Protein AF-A0A1M3IN00-F1 (afdb_monomer_lite)

pLDDT: mean 83.92, std 18.15, range [29.69, 96.69]

Foldseek 3Di:
DDDDDDPPPPPPDDDPDDPDQDAFQDPVNVVVLVVLLVVLVVLLVVLVVLLCLLVVLDDDDPPDDPLSNVLVVCSQLLSLLLVVLSVVLVVLSVLSVQLVPDTGPVSNVVSSVVSNVSSCVSSVLSNVSSCCSRVVDDDDPVSVVVSVVSSVVRD

Sequence (155 aa):
MKKRLMLVCSTFALCYSSYGDATDISPAMRKNAEDVIASCEKTYQNVKAQGQRIDNIKKPTLLSSKKTKENYKNKEVYKRAFNLRFAEFTKFTGDKIKIRTAKEPSKFRDEVNAYSSNCTRFAGGLVQFVDWAVAGKPIDKISETIFKDWMIEAK

Secondary structure (DSSP, 8-state):
----------TTS---------SS--HHHHHHHHHHHHHHHHHHHHHHHHHHHHHT-PPPPTT--HHHHHHHHTHHHHHHHHHHHHHHHHHHHTTHHHHHH--SHHHHHHHHHHHHHHHHHHHHHHHHHHIIIII-----HHHHHHHHHHHHHT-

Structure (mmCIF, N/CA/C/O backbone):
data_AF-A0A1M3IN00-F1
#
_entry.id   AF-A0A1M3IN00-F1
#
loop_
_atom_site.group_PDB
_atom_site.id
_atom_site.type_symbol
_atom_site.label_atom_id
_atom_site.label_alt_id
_atom_site.label_comp_id
_atom_site.label_asym_id
_atom_site.label_entity_id
_atom_site.label_seq_id
_atom_site.pdbx_PDB_ins_code
_atom_site.Cartn_x
_atom_site.Cartn_y
_atom_site.Cartn_z
_atom_site.occupancy
_atom_site.B_iso_or_equiv
_atom_site.auth_seq_id
_atom_site.auth_comp_id
_atom_site.auth_asym_id
_atom_site.auth_atom_id
_atom_site.pdbx_PDB_model_num
ATOM 1 N N . MET A 1 1 ? 15.687 -38.991 18.222 1.00 40.38 1 MET A N 1
ATOM 2 C CA . MET A 1 1 ? 14.789 -38.956 17.044 1.00 40.38 1 MET A CA 1
ATOM 3 C C . MET A 1 1 ? 14.945 -37.609 16.343 1.00 40.38 1 MET A C 1
ATOM 5 O O . MET A 1 1 ? 14.557 -36.597 16.906 1.00 40.38 1 MET A O 1
ATOM 9 N N . LYS A 1 2 ? 15.589 -37.578 15.169 1.00 38.78 2 LYS A N 1
ATOM 10 C CA . LYS A 1 2 ? 15.806 -36.363 14.362 1.00 38.78 2 LYS A CA 1
ATOM 11 C C . LYS A 1 2 ? 14.570 -36.123 13.483 1.00 38.78 2 LYS A C 1
ATOM 13 O O . LYS A 1 2 ? 14.253 -36.987 12.669 1.00 38.78 2 LYS A O 1
ATOM 18 N N . LYS A 1 3 ? 13.883 -34.983 13.620 1.00 39.66 3 LYS A N 1
ATOM 19 C CA . LYS A 1 3 ? 12.857 -34.538 12.659 1.00 39.66 3 LYS A CA 1
ATOM 20 C C . LYS A 1 3 ? 13.279 -33.222 12.009 1.00 39.66 3 LYS A C 1
ATOM 22 O O . LYS A 1 3 ? 13.835 -32.340 12.650 1.00 39.66 3 LYS A O 1
ATOM 27 N N . ARG A 1 4 ? 13.106 -33.228 10.691 1.00 39.38 4 ARG A N 1
ATOM 28 C CA . ARG A 1 4 ? 13.783 -32.443 9.661 1.00 39.38 4 ARG A CA 1
ATOM 29 C C . ARG A 1 4 ? 13.412 -30.960 9.693 1.00 39.38 4 ARG A C 1
ATOM 31 O O . ARG A 1 4 ? 12.241 -30.606 9.761 1.00 39.38 4 ARG A O 1
ATOM 38 N N . LEU A 1 5 ? 14.452 -30.144 9.555 1.00 33.25 5 LEU A N 1
ATOM 39 C CA . LEU A 1 5 ? 14.443 -28.749 9.134 1.00 33.25 5 LEU A CA 1
ATOM 40 C C . LEU A 1 5 ? 13.754 -28.658 7.756 1.00 33.25 5 LEU A C 1
ATOM 42 O O . LEU A 1 5 ? 14.283 -29.183 6.776 1.00 33.25 5 LEU A O 1
ATOM 46 N N . MET A 1 6 ? 12.563 -28.057 7.671 1.00 37.75 6 MET A N 1
ATOM 47 C CA . MET A 1 6 ? 11.981 -27.690 6.377 1.00 37.75 6 MET A CA 1
ATOM 48 C C . MET A 1 6 ? 12.630 -26.391 5.912 1.00 37.75 6 MET A C 1
ATOM 50 O O . MET A 1 6 ? 12.300 -25.304 6.380 1.00 37.75 6 MET A O 1
ATOM 54 N N . LEU A 1 7 ? 13.574 -26.543 4.990 1.00 31.72 7 LEU A N 1
ATOM 55 C CA . LEU A 1 7 ? 14.067 -25.484 4.127 1.00 31.72 7 LEU A CA 1
ATOM 56 C C . LEU A 1 7 ? 12.911 -25.103 3.186 1.00 31.72 7 LEU A C 1
ATOM 58 O O . LEU A 1 7 ? 12.577 -25.854 2.269 1.00 31.72 7 LEU A O 1
ATOM 62 N N . VAL A 1 8 ? 12.245 -23.978 3.443 1.00 36.00 8 VAL A N 1
ATOM 63 C CA . VAL A 1 8 ? 11.293 -23.408 2.485 1.00 36.00 8 VAL A CA 1
ATOM 64 C C . VAL A 1 8 ? 12.130 -22.742 1.400 1.00 36.00 8 VAL A C 1
ATOM 66 O O . VAL A 1 8 ? 12.714 -21.684 1.618 1.00 36.00 8 VAL A O 1
ATOM 69 N N . CYS A 1 9 ? 12.250 -23.411 0.254 1.00 29.69 9 CYS A N 1
ATOM 70 C CA . CYS A 1 9 ? 12.852 -22.848 -0.947 1.00 29.69 9 CYS A CA 1
ATOM 71 C C . CYS A 1 9 ? 12.114 -21.562 -1.338 1.00 29.69 9 CYS A C 1
ATOM 73 O O . CYS A 1 9 ? 10.979 -21.601 -1.808 1.00 29.69 9 CYS A O 1
ATOM 75 N N . SER A 1 10 ? 12.788 -20.429 -1.167 1.00 35.47 10 SER A N 1
ATOM 76 C CA . SER A 1 10 ? 12.453 -19.143 -1.769 1.00 35.47 10 SER A CA 1
ATOM 77 C C . SER A 1 10 ? 12.544 -19.250 -3.296 1.00 35.47 10 SER A C 1
ATOM 79 O O . SER A 1 10 ? 13.600 -19.027 -3.883 1.00 35.47 10 SER A O 1
ATOM 81 N N . THR A 1 11 ? 11.445 -19.597 -3.966 1.00 47.41 11 THR A N 1
ATOM 82 C CA . THR A 1 11 ? 11.357 -19.724 -5.435 1.00 47.41 11 THR A CA 1
ATOM 83 C C . THR A 1 11 ? 11.263 -18.372 -6.161 1.00 47.41 11 THR A C 1
ATOM 85 O O . THR A 1 11 ? 10.438 -18.199 -7.051 1.00 47.41 11 THR A O 1
ATOM 88 N N . PHE A 1 12 ? 12.108 -17.404 -5.795 1.00 44.94 12 PHE A N 1
ATOM 89 C CA . PHE A 1 12 ? 12.293 -16.146 -6.542 1.00 44.94 12 PHE A CA 1
ATOM 90 C C . PHE A 1 12 ? 13.763 -15.819 -6.838 1.00 44.94 12 PHE A C 1
ATOM 92 O O . PHE A 1 12 ? 14.078 -14.738 -7.328 1.00 44.94 12 PHE A O 1
ATOM 99 N N . ALA A 1 13 ? 14.672 -16.757 -6.582 1.00 44.84 13 ALA A N 1
ATOM 100 C CA . ALA A 1 13 ? 16.053 -16.678 -7.027 1.00 44.84 13 ALA A CA 1
ATOM 101 C C . ALA A 1 13 ? 16.289 -17.791 -8.051 1.00 44.84 13 ALA A C 1
ATOM 103 O O . ALA A 1 13 ? 15.890 -18.923 -7.801 1.00 44.84 13 ALA A O 1
ATOM 104 N N . LEU A 1 14 ? 16.977 -17.463 -9.149 1.00 41.06 14 LEU A N 1
ATOM 105 C CA . LEU A 1 14 ? 17.385 -18.330 -10.272 1.00 41.06 14 LEU A CA 1
ATOM 106 C C . LEU A 1 14 ? 16.500 -18.266 -11.527 1.00 41.06 14 LEU A C 1
ATOM 108 O O . LEU A 1 14 ? 15.920 -19.254 -11.960 1.00 41.06 14 LEU A O 1
ATOM 112 N N . CYS A 1 15 ? 16.513 -17.096 -12.166 1.00 36.59 15 CYS A N 1
ATOM 113 C CA . CYS A 1 15 ? 16.626 -16.958 -13.625 1.00 36.59 15 CYS A CA 1
ATOM 114 C C . CYS A 1 15 ? 17.434 -15.681 -13.947 1.00 36.59 15 CYS A C 1
ATOM 116 O O . CYS A 1 15 ? 16.972 -14.807 -14.668 1.00 36.59 15 CYS A O 1
ATOM 118 N N . TYR A 1 16 ? 18.634 -15.533 -13.373 1.00 42.75 16 TYR A N 1
ATOM 119 C CA . TYR A 1 16 ? 19.618 -14.550 -13.852 1.00 42.75 16 TYR A CA 1
ATOM 120 C C . TYR A 1 16 ? 20.651 -15.281 -14.707 1.00 42.75 16 TYR A C 1
ATOM 122 O O . TYR A 1 16 ? 21.801 -15.484 -14.328 1.00 42.75 16 TYR A O 1
ATOM 130 N N . SER A 1 17 ? 20.202 -15.726 -15.877 1.00 36.25 17 SER A N 1
ATOM 131 C CA . SER A 1 17 ? 21.107 -15.961 -16.991 1.00 36.25 17 SER A CA 1
ATOM 132 C C . SER A 1 17 ? 21.620 -14.593 -17.431 1.00 36.25 17 SER A C 1
ATOM 134 O O . SER A 1 17 ? 20.820 -13.725 -17.769 1.00 36.25 17 SER A O 1
ATOM 136 N N . SER A 1 18 ? 22.936 -14.405 -17.341 1.00 40.19 18 SER A N 1
ATOM 137 C CA . SER A 1 18 ? 23.761 -13.486 -18.132 1.00 40.19 18 SER A CA 1
ATOM 138 C C . SER A 1 18 ? 22.983 -12.660 -19.174 1.00 40.19 18 SER A C 1
ATOM 140 O O . SER A 1 18 ? 22.867 -13.051 -20.334 1.00 40.19 18 SER A O 1
ATOM 142 N N . TYR A 1 19 ? 22.451 -11.505 -18.769 1.00 46.03 19 TYR A N 1
ATOM 143 C CA . TYR A 1 19 ? 22.180 -10.429 -19.715 1.00 46.03 19 TYR A CA 1
ATOM 144 C C . TYR A 1 19 ? 23.465 -9.617 -19.782 1.00 46.03 19 TYR A C 1
ATOM 146 O O . TYR A 1 19 ? 23.610 -8.628 -19.062 1.00 46.03 19 TYR A O 1
ATOM 154 N N . GLY A 1 20 ? 24.404 -10.086 -20.612 1.00 46.94 20 GLY A N 1
ATOM 155 C CA . GLY A 1 20 ? 25.510 -9.256 -21.085 1.00 46.94 20 GLY A CA 1
ATOM 156 C C . GLY A 1 20 ? 24.974 -7.911 -21.572 1.00 46.94 20 GLY A C 1
ATOM 157 O O . GLY A 1 20 ? 23.801 -7.8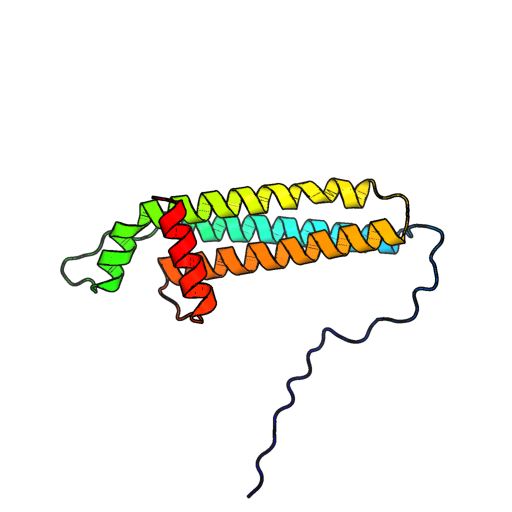25 -21.944 1.00 46.94 20 GLY A O 1
ATOM 158 N N . ASP A 1 21 ? 25.807 -6.875 -21.484 1.00 49.66 21 ASP A N 1
ATOM 159 C CA . ASP A 1 21 ? 25.472 -5.479 -21.773 1.00 49.66 21 ASP A CA 1
ATOM 160 C C . ASP A 1 21 ? 24.611 -5.338 -23.033 1.00 49.66 21 ASP A C 1
ATOM 162 O O . ASP A 1 21 ? 25.101 -5.285 -24.160 1.00 49.66 21 ASP A O 1
ATOM 166 N N . ALA A 1 22 ? 23.290 -5.321 -22.841 1.00 60.41 22 ALA A N 1
ATOM 167 C CA . ALA A 1 22 ? 22.356 -5.067 -23.916 1.00 60.41 22 ALA A CA 1
ATOM 168 C C . ALA A 1 22 ? 22.590 -3.622 -24.347 1.00 60.41 22 ALA A C 1
ATOM 170 O O . ALA A 1 22 ? 22.490 -2.712 -23.523 1.00 60.41 22 ALA A O 1
ATOM 171 N N . THR A 1 23 ? 22.920 -3.423 -25.618 1.00 71.75 23 THR A N 1
ATOM 172 C CA . THR A 1 23 ? 23.109 -2.092 -26.205 1.00 71.75 23 THR A CA 1
ATOM 173 C C . THR A 1 23 ? 21.774 -1.383 -26.416 1.00 71.75 23 THR A C 1
ATOM 175 O O . THR A 1 23 ? 21.722 -0.159 -26.359 1.00 71.75 23 THR A O 1
ATOM 178 N N . ASP A 1 24 ? 20.686 -2.150 -26.565 1.00 84.94 24 ASP A N 1
ATOM 179 C CA . ASP A 1 24 ? 19.342 -1.653 -26.856 1.00 84.94 24 ASP A CA 1
ATOM 180 C C . ASP A 1 24 ? 18.253 -2.293 -25.980 1.00 84.94 24 ASP A C 1
ATOM 182 O O . ASP A 1 24 ? 18.372 -3.415 -25.482 1.00 84.94 24 ASP A O 1
ATOM 186 N N . ILE A 1 25 ? 17.140 -1.572 -25.816 1.00 90.00 25 ILE A N 1
ATOM 187 C CA . ILE A 1 25 ? 15.954 -2.052 -25.094 1.00 90.00 25 ILE A CA 1
ATOM 188 C C . ILE A 1 25 ? 15.115 -2.921 -26.035 1.00 90.00 25 ILE A C 1
ATOM 190 O O . ILE A 1 25 ? 14.441 -2.411 -26.935 1.00 90.00 25 ILE A O 1
ATOM 194 N N . SER A 1 26 ? 15.103 -4.232 -25.794 1.00 92.69 26 SER A N 1
ATOM 195 C CA . SER A 1 26 ? 14.367 -5.178 -26.638 1.00 92.69 26 SER A CA 1
ATOM 196 C C . SER A 1 26 ? 12.837 -5.065 -26.484 1.00 92.69 26 SER A C 1
ATOM 198 O O . SER A 1 26 ? 12.335 -4.653 -25.430 1.00 92.69 26 SER A O 1
ATOM 200 N N . PRO A 1 27 ? 12.050 -5.505 -27.488 1.00 92.94 27 PRO A N 1
ATOM 201 C CA . PRO A 1 27 ? 10.593 -5.598 -27.364 1.00 92.94 27 PRO A CA 1
ATOM 202 C C . PRO A 1 27 ? 10.132 -6.459 -26.177 1.00 92.94 27 PRO A C 1
ATOM 204 O O . PRO A 1 27 ? 9.137 -6.136 -25.530 1.00 92.94 27 PRO A O 1
ATOM 207 N N . ALA A 1 28 ? 10.874 -7.522 -25.845 1.00 93.25 28 ALA A N 1
ATOM 208 C CA . ALA A 1 28 ? 10.577 -8.381 -24.700 1.00 93.25 28 ALA A CA 1
ATOM 209 C C . ALA A 1 28 ? 10.752 -7.641 -23.363 1.00 93.25 28 ALA A C 1
ATOM 211 O O . ALA A 1 28 ? 9.896 -7.752 -22.486 1.00 93.25 28 ALA A O 1
ATOM 212 N N . MET A 1 29 ? 11.810 -6.829 -23.227 1.00 91.88 29 MET A N 1
ATOM 213 C CA . MET A 1 29 ? 12.013 -5.973 -22.051 1.00 91.88 29 MET A CA 1
ATOM 214 C C . MET A 1 29 ? 10.874 -4.964 -21.892 1.00 91.88 29 MET A C 1
ATOM 216 O O . MET A 1 29 ? 10.371 -4.780 -20.784 1.00 91.88 29 MET A O 1
ATOM 220 N N . ARG A 1 30 ? 10.424 -4.353 -22.999 1.00 92.88 30 ARG A N 1
ATOM 221 C CA . ARG A 1 30 ? 9.274 -3.433 -22.990 1.00 92.88 30 ARG A CA 1
ATOM 222 C C . ARG A 1 30 ? 7.989 -4.128 -22.564 1.00 92.88 30 ARG A C 1
ATOM 224 O O . ARG A 1 30 ? 7.287 -3.604 -21.709 1.00 92.88 30 ARG A O 1
ATOM 231 N N . LYS A 1 31 ? 7.709 -5.313 -23.110 1.00 95.31 31 LYS A N 1
ATOM 232 C CA . LYS A 1 31 ? 6.528 -6.094 -22.732 1.00 95.31 31 LYS A CA 1
ATOM 233 C C . LYS A 1 31 ? 6.529 -6.425 -21.238 1.00 95.31 31 LYS A C 1
ATOM 235 O O . LYS A 1 31 ? 5.554 -6.129 -20.561 1.00 95.31 31 LYS A O 1
ATOM 240 N N . ASN A 1 32 ? 7.643 -6.942 -20.717 1.00 94.44 32 ASN A N 1
ATOM 241 C CA . ASN A 1 32 ? 7.775 -7.244 -19.291 1.00 94.44 32 ASN A CA 1
ATOM 242 C C . ASN A 1 32 ? 7.545 -6.002 -18.411 1.00 94.44 32 ASN A C 1
ATOM 244 O O . ASN A 1 32 ? 6.888 -6.080 -17.379 1.00 94.44 32 ASN A O 1
ATOM 248 N N . ALA A 1 33 ? 8.061 -4.843 -18.820 1.00 95.12 33 ALA A N 1
ATOM 249 C CA . ALA A 1 33 ? 7.844 -3.604 -18.085 1.00 95.12 33 ALA A CA 1
ATOM 250 C C . ALA A 1 33 ? 6.374 -3.151 -18.091 1.00 95.12 33 ALA A C 1
ATOM 252 O O . ALA A 1 33 ? 5.872 -2.717 -17.056 1.00 95.12 33 ALA A O 1
ATOM 253 N N . GLU A 1 34 ? 5.667 -3.278 -19.215 1.00 95.81 34 GLU A N 1
ATOM 254 C CA . GLU A 1 34 ? 4.230 -2.981 -19.276 1.00 95.81 34 GLU A CA 1
ATOM 255 C C . GLU A 1 34 ? 3.401 -3.976 -18.446 1.00 95.81 34 GLU A C 1
ATOM 257 O O . GLU A 1 34 ? 2.461 -3.557 -17.770 1.00 95.81 34 GLU A O 1
ATOM 262 N N . ASP A 1 35 ? 3.789 -5.254 -18.390 1.00 96.12 35 ASP A N 1
ATOM 263 C CA . ASP A 1 35 ? 3.161 -6.245 -17.502 1.00 96.12 35 ASP A CA 1
ATOM 264 C C . ASP A 1 35 ? 3.349 -5.866 -16.016 1.00 96.12 35 ASP A C 1
ATOM 266 O O . ASP A 1 35 ? 2.410 -5.946 -15.216 1.00 96.12 35 ASP A O 1
ATOM 270 N N . VAL A 1 36 ? 4.540 -5.380 -15.642 1.00 94.25 36 VAL A N 1
ATOM 271 C CA . VAL A 1 36 ? 4.823 -4.847 -14.295 1.00 94.25 36 VAL A CA 1
ATOM 272 C C . VAL A 1 36 ? 3.973 -3.607 -13.996 1.00 94.25 36 VAL A C 1
ATOM 274 O O . VAL A 1 36 ? 3.394 -3.512 -12.910 1.00 94.25 36 VAL A O 1
ATOM 277 N N . ILE A 1 37 ? 3.850 -2.678 -14.951 1.00 94.56 37 ILE A N 1
ATOM 278 C CA . ILE A 1 37 ? 3.004 -1.482 -14.815 1.00 94.56 37 ILE A CA 1
ATOM 279 C C . ILE A 1 37 ? 1.543 -1.885 -14.592 1.00 94.56 37 ILE A C 1
ATOM 281 O O . ILE A 1 37 ? 0.934 -1.460 -13.609 1.00 94.56 37 ILE A O 1
ATOM 285 N N . ALA A 1 38 ? 0.996 -2.758 -15.439 1.00 94.38 38 ALA A N 1
ATOM 286 C CA . ALA A 1 38 ? -0.385 -3.223 -15.334 1.00 94.38 38 ALA A CA 1
ATOM 287 C C . ALA A 1 38 ? -0.657 -3.952 -14.005 1.00 94.38 38 ALA A C 1
ATOM 289 O O . ALA A 1 38 ? -1.691 -3.741 -13.363 1.00 94.38 38 ALA A O 1
ATOM 290 N N . SER A 1 39 ? 0.288 -4.780 -13.549 1.00 93.44 39 SER A N 1
ATOM 291 C CA . SER A 1 39 ? 0.204 -5.459 -12.251 1.00 93.44 39 SER A CA 1
ATOM 292 C C . SER A 1 39 ? 0.161 -4.466 -11.083 1.00 93.44 39 SER A C 1
ATOM 294 O O . SER A 1 39 ? -0.652 -4.609 -10.158 1.00 93.44 39 SER A O 1
ATOM 296 N N . CYS A 1 40 ? 0.975 -3.408 -11.138 1.00 92.44 40 CYS A N 1
ATOM 297 C CA . CYS A 1 40 ? 0.952 -2.368 -10.118 1.00 92.44 40 CYS A CA 1
ATOM 298 C C . CYS A 1 40 ? -0.352 -1.560 -10.134 1.00 92.44 40 CYS A C 1
ATOM 300 O O . CYS A 1 40 ? -0.921 -1.293 -9.077 1.00 92.44 40 CYS A O 1
ATOM 302 N N . GLU A 1 41 ? -0.885 -1.226 -11.311 1.00 92.06 41 GLU A N 1
ATOM 303 C CA . GLU A 1 41 ? -2.173 -0.532 -11.431 1.00 92.06 41 GLU A CA 1
ATOM 304 C C . GLU A 1 41 ? -3.325 -1.366 -10.858 1.00 92.06 41 GLU A C 1
ATOM 306 O O . GLU A 1 41 ? -4.163 -0.852 -10.111 1.00 92.06 41 GLU A O 1
ATOM 311 N N . LYS A 1 42 ? -3.336 -2.678 -11.117 1.00 93.88 42 LYS A N 1
ATOM 312 C CA . LYS A 1 42 ? -4.294 -3.600 -10.492 1.00 93.88 42 LYS A CA 1
ATOM 313 C C . LYS A 1 42 ? -4.144 -3.619 -8.970 1.00 93.88 42 LYS A C 1
ATOM 315 O O . LYS A 1 42 ? -5.141 -3.573 -8.246 1.00 93.88 42 LYS A O 1
ATOM 320 N N . THR A 1 43 ? -2.907 -3.656 -8.481 1.00 93.00 43 THR A N 1
ATOM 321 C CA . THR A 1 43 ? -2.602 -3.609 -7.046 1.00 93.00 43 THR A CA 1
ATOM 322 C C . THR A 1 43 ? -3.097 -2.308 -6.419 1.00 93.00 43 THR A C 1
ATOM 324 O O . THR A 1 43 ? -3.746 -2.341 -5.376 1.00 93.00 43 THR A O 1
ATOM 327 N N . TYR A 1 44 ? -2.885 -1.174 -7.084 1.00 92.56 44 TYR A N 1
ATOM 328 C CA . TYR A 1 44 ? -3.391 0.127 -6.663 1.00 92.56 44 TYR A CA 1
ATOM 329 C C . TYR A 1 44 ? -4.915 0.135 -6.498 1.00 92.56 44 TYR A C 1
ATOM 331 O O . TYR A 1 44 ? -5.416 0.544 -5.447 1.00 92.56 44 TYR A O 1
ATOM 339 N N . GLN A 1 45 ? -5.662 -0.373 -7.487 1.00 92.81 45 GLN A N 1
ATOM 340 C CA . GLN A 1 45 ? -7.125 -0.448 -7.391 1.00 92.81 45 GLN A CA 1
ATOM 341 C C . GLN A 1 45 ? -7.579 -1.360 -6.244 1.00 92.81 45 GLN A C 1
ATOM 343 O O . GLN A 1 45 ? -8.517 -1.021 -5.522 1.00 92.81 45 GLN A O 1
ATOM 348 N N . ASN A 1 46 ? -6.886 -2.480 -6.019 1.00 94.38 46 ASN A N 1
ATOM 349 C CA . ASN A 1 46 ? -7.168 -3.347 -4.878 1.00 94.38 46 ASN A CA 1
ATOM 350 C C . ASN A 1 46 ? -6.921 -2.627 -3.542 1.00 94.38 46 ASN A C 1
ATOM 352 O O . ASN A 1 46 ? -7.788 -2.643 -2.675 1.00 94.38 46 ASN A O 1
ATOM 356 N N . VAL A 1 47 ? -5.782 -1.947 -3.375 1.00 94.38 47 VAL A N 1
ATOM 357 C CA . VAL A 1 47 ? -5.472 -1.187 -2.151 1.00 94.38 47 VAL A CA 1
ATOM 358 C C . VAL A 1 47 ? -6.523 -0.102 -1.905 1.00 94.38 47 VAL A C 1
ATOM 360 O O . VAL A 1 47 ? -7.009 0.034 -0.783 1.00 94.38 47 VAL A O 1
ATOM 363 N N . LYS A 1 48 ? -6.944 0.615 -2.953 1.00 93.88 48 LYS A N 1
ATOM 364 C CA . LYS A 1 48 ? -8.032 1.600 -2.876 1.00 93.88 48 LYS A CA 1
ATOM 365 C C . LYS A 1 48 ? -9.326 0.980 -2.339 1.00 93.88 48 LYS A C 1
ATOM 367 O O . LYS A 1 48 ? -9.948 1.545 -1.441 1.00 93.88 48 LYS A O 1
ATOM 372 N N . ALA A 1 49 ? -9.708 -0.191 -2.850 1.00 94.00 49 ALA A N 1
ATOM 373 C CA . ALA A 1 49 ? -10.881 -0.928 -2.383 1.00 94.00 49 ALA A CA 1
ATOM 374 C C . ALA A 1 49 ? -10.723 -1.426 -0.934 1.00 94.00 49 ALA A C 1
ATOM 376 O O . ALA A 1 49 ? -11.675 -1.378 -0.157 1.00 94.00 49 ALA A O 1
ATOM 377 N N . GLN A 1 50 ? -9.518 -1.843 -0.524 1.00 92.75 50 GLN A N 1
ATOM 378 C CA . GLN A 1 50 ? -9.240 -2.183 0.876 1.00 92.75 50 GLN A CA 1
ATOM 379 C C . GLN A 1 50 ? -9.458 -0.976 1.796 1.00 92.75 50 GLN A C 1
ATOM 381 O O . GLN A 1 50 ? -10.103 -1.119 2.832 1.00 92.75 50 GLN A O 1
ATOM 386 N N . GLY A 1 51 ? -9.012 0.218 1.398 1.00 93.75 51 GLY A N 1
ATOM 387 C CA . GLY A 1 51 ? -9.232 1.459 2.150 1.00 93.75 51 GLY A CA 1
ATOM 388 C C . GLY A 1 51 ? -10.706 1.740 2.460 1.00 93.75 51 GLY A C 1
ATOM 389 O O . GLY A 1 51 ? -11.040 2.131 3.578 1.00 93.75 51 GLY A O 1
ATOM 390 N N . GLN A 1 52 ? -11.615 1.427 1.528 1.00 94.06 52 GLN A N 1
ATOM 391 C CA . GLN A 1 52 ? -13.067 1.578 1.721 1.00 94.06 52 GLN A CA 1
ATOM 392 C C . GLN A 1 52 ? -13.623 0.694 2.851 1.00 94.06 52 GLN A C 1
ATOM 394 O O . GLN A 1 52 ? -14.712 0.940 3.370 1.00 94.06 52 GLN A O 1
ATOM 399 N N . ARG A 1 53 ? -12.893 -0.336 3.298 1.00 93.12 53 ARG A N 1
ATOM 400 C CA . ARG A 1 53 ? -13.293 -1.138 4.468 1.00 93.12 53 ARG A CA 1
ATOM 401 C C . ARG A 1 53 ? -13.271 -0.319 5.760 1.00 93.12 53 ARG A C 1
ATOM 403 O O . ARG A 1 53 ? -14.041 -0.632 6.666 1.00 93.12 53 ARG A O 1
ATOM 410 N N . ILE A 1 54 ? -12.452 0.733 5.839 1.00 94.00 54 ILE A N 1
ATOM 411 C CA . ILE A 1 54 ? -12.412 1.646 6.992 1.00 94.00 54 ILE A CA 1
ATOM 412 C C . ILE A 1 54 ? -13.732 2.423 7.099 1.00 94.00 54 ILE A C 1
ATOM 414 O O . ILE A 1 54 ? -14.290 2.553 8.190 1.00 94.00 54 ILE A O 1
ATOM 418 N N . ASP A 1 55 ? -14.301 2.855 5.969 1.00 89.44 55 ASP A N 1
ATOM 419 C CA . ASP A 1 55 ? -15.606 3.528 5.934 1.00 89.44 55 ASP A CA 1
ATOM 420 C C . ASP A 1 55 ? -16.739 2.632 6.457 1.00 89.44 55 ASP A C 1
ATOM 422 O O . ASP A 1 55 ? -17.718 3.124 7.022 1.00 89.44 55 ASP A O 1
ATOM 426 N N . ASN A 1 56 ? -16.564 1.315 6.346 1.00 89.69 56 ASN A N 1
ATOM 427 C CA . ASN A 1 56 ? -17.536 0.300 6.738 1.00 89.69 56 ASN A CA 1
ATOM 428 C C . ASN A 1 56 ? -17.383 -0.204 8.187 1.00 89.69 56 ASN A C 1
ATOM 430 O O . ASN A 1 56 ? -18.107 -1.119 8.590 1.00 89.69 56 ASN A O 1
ATOM 434 N N . ILE A 1 57 ? -16.485 0.376 8.998 1.00 88.56 57 ILE A N 1
ATOM 435 C CA . ILE A 1 57 ? -16.422 0.075 10.439 1.00 88.56 57 ILE A CA 1
ATOM 436 C C . ILE A 1 57 ? -17.769 0.449 11.080 1.00 88.56 57 ILE A C 1
ATOM 438 O O . ILE A 1 57 ? -18.158 1.621 11.123 1.00 88.56 57 ILE A O 1
ATOM 442 N N . LYS A 1 58 ? -18.492 -0.568 11.565 1.00 85.75 58 LYS A N 1
ATOM 443 C CA . LYS A 1 58 ? -19.850 -0.432 12.109 1.00 85.75 58 LYS A CA 1
ATOM 444 C C . LYS A 1 58 ? -19.847 0.199 13.500 1.00 85.75 58 LYS A C 1
ATOM 446 O O . LYS A 1 58 ? -18.953 -0.054 14.308 1.00 85.75 58 LYS A O 1
ATOM 451 N N . LYS A 1 59 ? -20.903 0.965 13.794 1.00 88.38 59 LYS A N 1
ATOM 452 C CA . LYS A 1 59 ? -21.164 1.490 15.139 1.00 88.38 59 LYS A CA 1
ATOM 453 C C . LYS A 1 59 ? -21.293 0.324 16.131 1.00 88.38 59 LYS A C 1
ATOM 455 O O . LYS A 1 59 ? -22.057 -0.605 15.862 1.00 88.38 59 LYS A O 1
ATOM 460 N N . PRO A 1 60 ? -20.569 0.351 17.262 1.00 88.25 60 PRO A N 1
ATOM 461 C CA . PRO A 1 60 ? -20.632 -0.710 18.254 1.00 88.25 60 PRO A CA 1
ATOM 462 C C . PRO A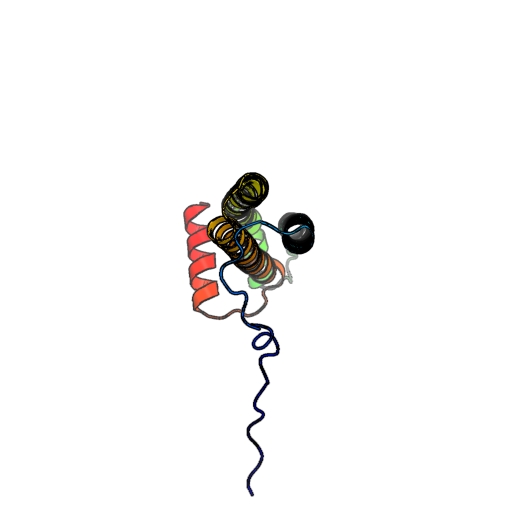 1 60 ? -21.995 -0.726 18.955 1.00 88.25 60 PRO A C 1
ATOM 464 O O . PRO A 1 60 ? -22.589 0.318 19.228 1.00 88.25 60 PRO A O 1
ATOM 467 N N . THR A 1 61 ? -22.458 -1.922 19.297 1.00 92.31 61 THR A N 1
ATOM 468 C CA . THR A 1 61 ? -23.586 -2.154 20.209 1.00 92.31 61 THR A CA 1
ATOM 469 C C . THR A 1 61 ? -23.128 -2.095 21.673 1.00 92.31 61 THR A C 1
ATOM 471 O O . THR A 1 61 ? -21.927 -2.102 21.964 1.00 92.31 61 THR A O 1
ATOM 474 N N . LEU A 1 62 ? -24.071 -2.084 22.625 1.00 86.56 62 LEU A N 1
ATOM 475 C CA . LEU A 1 62 ? -23.762 -2.108 24.066 1.00 86.56 62 LEU A CA 1
ATOM 476 C C . LEU A 1 62 ? -22.856 -3.293 24.448 1.00 86.56 62 LEU A C 1
ATOM 478 O O . LEU A 1 62 ? -21.863 -3.101 25.156 1.00 86.56 62 LEU A O 1
ATOM 482 N N . LEU A 1 63 ? -23.140 -4.472 23.882 1.00 90.75 63 LEU A N 1
ATOM 483 C CA . LEU A 1 63 ? -22.419 -5.733 24.103 1.00 90.75 63 LEU A CA 1
ATOM 484 C C . LEU A 1 63 ? -21.119 -5.864 23.290 1.00 90.75 63 LEU A C 1
ATOM 486 O O . LEU A 1 63 ? -20.425 -6.872 23.387 1.00 90.75 63 LEU A O 1
ATOM 490 N N . SER A 1 64 ? -20.771 -4.869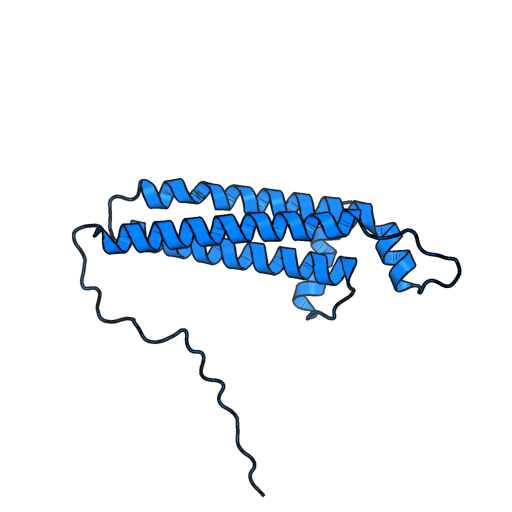 22.470 1.00 88.62 64 SER A N 1
ATOM 491 C CA . SER A 1 64 ? -19.542 -4.924 21.678 1.00 88.62 64 SER A CA 1
ATOM 492 C C . SER A 1 64 ? -18.293 -4.895 22.558 1.00 88.62 64 SER A C 1
ATOM 494 O O . SER A 1 64 ? -18.238 -4.197 23.577 1.00 88.62 64 SER A O 1
ATOM 496 N N . SER A 1 65 ? -17.259 -5.605 22.104 1.00 87.88 65 SER A N 1
ATOM 497 C CA . SER A 1 65 ? -15.956 -5.652 22.768 1.00 87.88 65 SER A CA 1
ATOM 498 C C . SER A 1 65 ? -15.314 -4.262 22.899 1.00 87.88 65 SER A C 1
ATOM 500 O O . SER A 1 65 ? -15.596 -3.349 22.112 1.00 87.88 65 SER A O 1
ATOM 502 N N . LYS A 1 66 ? -14.391 -4.108 23.861 1.00 87.00 66 LYS A N 1
ATOM 503 C CA . LYS A 1 66 ? -13.576 -2.887 24.017 1.00 87.00 66 LYS A CA 1
ATOM 504 C C . LYS A 1 66 ? -12.863 -2.519 22.709 1.00 87.00 66 LYS A C 1
ATOM 506 O O . LYS A 1 66 ? -12.913 -1.363 22.302 1.00 87.00 66 LYS A O 1
ATOM 511 N N . LYS A 1 67 ? -12.301 -3.516 22.018 1.00 83.12 67 LYS A N 1
ATOM 512 C CA . LYS A 1 67 ? -11.594 -3.353 20.739 1.00 83.12 67 LYS A CA 1
ATOM 513 C C . LYS A 1 67 ? -12.506 -2.813 19.637 1.00 83.12 67 LYS A C 1
ATOM 515 O O . LYS A 1 67 ? -12.149 -1.865 18.955 1.00 83.12 67 LYS A O 1
ATOM 520 N N . THR A 1 68 ? -13.722 -3.342 19.499 1.00 83.88 68 THR A N 1
ATOM 521 C CA . THR A 1 68 ? -14.699 -2.840 18.514 1.00 83.88 68 THR A CA 1
ATOM 522 C C . THR A 1 68 ? -15.076 -1.382 18.786 1.00 83.88 68 THR A C 1
ATOM 524 O O . THR A 1 68 ? -15.175 -0.578 17.860 1.00 83.88 68 THR A O 1
ATOM 527 N N . LYS A 1 69 ? -15.267 -1.027 20.064 1.00 88.25 69 LYS A N 1
ATOM 528 C CA . LYS A 1 69 ? -15.571 0.349 20.480 1.00 88.25 69 LYS A CA 1
ATOM 529 C C . LYS A 1 69 ? -14.412 1.300 20.171 1.00 88.25 69 LYS A C 1
ATOM 531 O O . LYS A 1 69 ? -14.650 2.406 19.696 1.00 88.25 69 LYS A O 1
ATOM 536 N N . GLU A 1 70 ? -13.180 0.868 20.418 1.00 88.06 70 GLU A N 1
ATOM 537 C CA . GLU A 1 70 ? -11.965 1.625 20.114 1.00 88.06 70 GLU A CA 1
ATOM 538 C C . GLU A 1 70 ? -11.759 1.812 18.607 1.00 88.06 70 GLU A C 1
ATOM 540 O O . GLU A 1 70 ? -11.581 2.943 18.159 1.00 88.06 70 GLU A O 1
ATOM 545 N N . ASN A 1 71 ? -11.909 0.749 17.813 1.00 86.81 71 ASN A N 1
ATOM 546 C CA . ASN A 1 71 ? -11.783 0.834 16.359 1.00 86.81 71 ASN A CA 1
ATOM 547 C C . ASN A 1 71 ? -12.792 1.822 15.754 1.00 86.81 71 ASN A C 1
ATOM 549 O O . ASN A 1 71 ? -12.445 2.595 14.865 1.00 86.81 71 ASN A O 1
ATOM 553 N N . TYR A 1 72 ? -14.034 1.838 16.252 1.00 88.56 72 TYR A N 1
ATOM 554 C CA . TYR A 1 72 ? -15.036 2.805 15.800 1.00 88.56 72 TYR A CA 1
ATOM 555 C C . TYR A 1 72 ? -14.674 4.246 16.181 1.00 88.56 72 TYR A C 1
ATOM 557 O O . TYR A 1 72 ? -14.808 5.142 15.353 1.00 88.56 72 TYR A O 1
ATOM 565 N N . LYS A 1 73 ? -14.179 4.481 17.406 1.00 90.31 73 LYS A N 1
ATOM 566 C CA . LYS A 1 73 ? -13.714 5.815 17.831 1.00 90.31 73 LYS A CA 1
ATOM 567 C C . LYS A 1 73 ? -12.554 6.318 16.970 1.00 90.31 73 LYS A C 1
ATOM 569 O O . LYS A 1 73 ? -12.515 7.495 16.632 1.00 90.31 73 LYS A O 1
ATOM 574 N N . ASN A 1 74 ? -11.643 5.424 16.596 1.00 92.00 74 ASN A N 1
ATOM 575 C CA . ASN A 1 74 ? -10.469 5.746 15.791 1.00 92.00 74 ASN A CA 1
ATOM 576 C C . ASN A 1 74 ? -10.740 5.745 14.278 1.00 92.00 74 ASN A C 1
ATOM 578 O O . ASN A 1 74 ? -9.823 6.032 13.514 1.00 92.00 74 ASN A O 1
ATOM 582 N N . LYS A 1 75 ? -11.972 5.465 13.825 1.00 93.50 75 LYS A N 1
ATOM 583 C CA . LYS A 1 75 ? -12.332 5.340 12.401 1.00 93.50 75 LYS A CA 1
ATOM 584 C C . LYS A 1 75 ? -11.828 6.505 11.546 1.00 93.50 75 LYS A C 1
ATOM 586 O O . LYS A 1 75 ? -11.189 6.278 10.523 1.00 93.50 75 LYS A O 1
ATOM 591 N N . GLU A 1 76 ? -12.090 7.740 11.971 1.00 94.00 76 GLU A N 1
ATOM 592 C CA . GLU A 1 76 ? -11.681 8.931 11.216 1.00 94.00 76 GLU A CA 1
ATOM 593 C C . GLU A 1 76 ? -10.157 9.097 11.179 1.00 94.00 76 GLU A C 1
ATOM 595 O O . GLU A 1 76 ? -9.601 9.468 10.148 1.00 94.00 76 GLU A O 1
ATOM 600 N N . VAL A 1 77 ? -9.465 8.749 12.268 1.00 95.38 77 VAL A N 1
ATOM 601 C CA . VAL A 1 77 ? -7.996 8.771 12.327 1.00 95.38 77 VAL A CA 1
ATOM 602 C C . VAL A 1 77 ? -7.410 7.699 11.408 1.00 95.38 77 VAL A C 1
ATOM 604 O O . VAL A 1 77 ? -6.509 7.999 10.630 1.00 95.38 77 VAL A O 1
ATOM 607 N N . TYR A 1 78 ? -7.959 6.478 11.411 1.00 95.06 78 TYR A N 1
ATOM 608 C CA . TYR A 1 78 ? -7.549 5.426 10.476 1.00 95.06 78 TYR A CA 1
ATOM 609 C C . TYR A 1 78 ? -7.741 5.855 9.025 1.00 95.06 78 TYR A C 1
ATOM 611 O O . TYR A 1 78 ? -6.861 5.636 8.197 1.00 95.06 78 TYR A O 1
ATOM 619 N N . LYS A 1 79 ? -8.876 6.489 8.718 1.00 95.75 79 LYS A N 1
ATOM 620 C CA . LYS A 1 79 ? -9.178 6.978 7.373 1.00 95.75 79 LYS A CA 1
ATOM 621 C C . LYS A 1 79 ? -8.182 8.047 6.931 1.00 95.75 79 LYS A C 1
ATOM 623 O O . LYS A 1 79 ? -7.662 7.965 5.821 1.00 95.75 79 LYS A O 1
ATOM 628 N N . ARG A 1 80 ? -7.881 9.025 7.790 1.00 96.19 80 ARG A N 1
ATOM 629 C CA . ARG A 1 80 ? -6.875 10.061 7.505 1.00 96.19 80 ARG A CA 1
ATOM 630 C C . ARG A 1 80 ? -5.483 9.461 7.310 1.00 96.19 80 ARG A C 1
ATOM 632 O O . ARG A 1 80 ? -4.855 9.751 6.297 1.00 96.19 80 ARG A O 1
ATOM 639 N N . ALA A 1 81 ? -5.049 8.580 8.211 1.00 96.31 81 ALA A N 1
ATOM 640 C CA . ALA A 1 81 ? -3.761 7.893 8.120 1.00 96.31 81 ALA A CA 1
ATOM 641 C C . ALA A 1 81 ? -3.634 7.086 6.817 1.00 96.31 81 ALA A C 1
ATOM 643 O O . ALA A 1 81 ? -2.655 7.231 6.086 1.00 96.31 81 ALA A O 1
ATOM 644 N N . PHE A 1 82 ? -4.660 6.298 6.476 1.00 96.69 82 PHE A N 1
ATOM 645 C CA . PHE A 1 82 ? -4.701 5.560 5.215 1.00 96.69 82 PHE A CA 1
ATOM 646 C C . PHE A 1 82 ? -4.610 6.503 4.014 1.00 96.69 82 PHE A C 1
ATOM 648 O O . PHE A 1 82 ? -3.795 6.275 3.127 1.00 96.69 82 PHE A O 1
ATOM 655 N N . ASN A 1 83 ? -5.405 7.577 3.985 1.00 95.50 83 ASN A N 1
ATOM 656 C CA . ASN A 1 83 ? -5.433 8.511 2.860 1.00 95.50 83 ASN A CA 1
ATOM 657 C C . ASN A 1 83 ? -4.097 9.237 2.659 1.00 95.50 83 ASN A C 1
ATOM 659 O O . ASN A 1 83 ? -3.674 9.399 1.515 1.00 95.50 83 ASN A O 1
ATOM 663 N N . LEU A 1 84 ? -3.417 9.631 3.740 1.00 94.56 84 LEU A N 1
ATOM 664 C CA . LEU A 1 84 ? -2.085 10.240 3.673 1.00 94.56 84 LEU A CA 1
ATOM 665 C C . LEU A 1 84 ? -1.080 9.292 3.006 1.00 94.56 84 LEU A C 1
ATOM 667 O O . LEU A 1 84 ? -0.429 9.655 2.026 1.00 94.56 84 LEU A O 1
ATOM 671 N N . ARG A 1 85 ? -1.018 8.039 3.464 1.00 94.06 85 ARG A N 1
ATOM 672 C CA . ARG A 1 85 ? -0.096 7.034 2.911 1.00 94.06 85 ARG A CA 1
ATOM 673 C C . ARG A 1 85 ? -0.503 6.548 1.520 1.00 94.06 85 ARG A C 1
ATOM 675 O O . ARG A 1 85 ? 0.348 6.268 0.678 1.00 94.06 85 ARG A O 1
ATOM 682 N N . PHE A 1 86 ? -1.797 6.505 1.224 1.00 94.38 86 PHE A N 1
ATOM 683 C CA . PHE A 1 86 ? -2.305 6.193 -0.110 1.00 94.38 86 PHE A CA 1
ATOM 684 C C . PHE A 1 86 ? -1.986 7.307 -1.122 1.00 94.38 86 PHE A C 1
ATOM 686 O O . PHE A 1 86 ? -1.703 7.027 -2.290 1.00 94.38 86 PHE A O 1
ATOM 693 N N . ALA A 1 87 ? -1.961 8.571 -0.687 1.00 91.81 87 ALA A N 1
ATOM 694 C CA . ALA A 1 87 ? -1.511 9.684 -1.519 1.00 91.81 87 ALA A CA 1
ATOM 695 C C . ALA A 1 87 ? -0.015 9.567 -1.859 1.00 91.81 87 ALA A C 1
ATOM 697 O O . ALA A 1 87 ? 0.363 9.784 -3.010 1.00 91.81 87 ALA A O 1
ATOM 698 N N . GLU A 1 88 ? 0.827 9.160 -0.902 1.00 89.19 88 GLU A N 1
ATOM 699 C CA . GLU A 1 88 ? 2.237 8.835 -1.169 1.00 89.19 88 GLU A CA 1
ATOM 700 C C . GLU A 1 88 ? 2.362 7.705 -2.191 1.00 89.19 88 GLU A C 1
ATOM 702 O O . GLU A 1 88 ? 3.067 7.861 -3.185 1.00 89.19 88 GLU A O 1
ATOM 707 N N . PHE A 1 89 ? 1.616 6.611 -2.012 1.00 89.38 89 PHE A N 1
ATOM 708 C CA . PHE A 1 89 ? 1.609 5.500 -2.964 1.00 89.38 89 PHE A CA 1
ATOM 709 C C . PHE A 1 89 ? 1.225 5.956 -4.382 1.00 89.38 89 PHE A C 1
ATOM 711 O O . PHE A 1 89 ? 1.883 5.590 -5.357 1.00 89.38 89 PHE A O 1
ATOM 718 N N . THR A 1 90 ? 0.219 6.828 -4.504 1.00 86.19 90 THR A N 1
ATOM 719 C CA . THR A 1 90 ? -0.223 7.372 -5.798 1.00 86.19 90 THR A CA 1
ATOM 720 C C . THR A 1 90 ? 0.902 8.127 -6.514 1.00 86.19 90 THR A C 1
ATOM 722 O O . THR A 1 90 ? 1.039 7.991 -7.730 1.00 86.19 90 THR A O 1
ATOM 725 N N . LYS A 1 91 ? 1.763 8.859 -5.790 1.00 86.50 91 LYS A N 1
ATOM 726 C CA . LYS A 1 91 ? 2.910 9.558 -6.401 1.00 86.50 91 LYS A CA 1
ATOM 727 C C . LYS A 1 91 ? 3.851 8.580 -7.110 1.00 86.50 91 LYS A C 1
ATOM 729 O O . LYS A 1 91 ? 4.227 8.832 -8.250 1.00 86.50 91 LYS A O 1
ATOM 734 N N . PHE A 1 92 ? 4.144 7.435 -6.492 1.00 79.88 92 PHE A N 1
ATOM 735 C CA . PHE A 1 92 ? 5.008 6.407 -7.085 1.00 79.88 92 PHE A CA 1
ATOM 736 C C . PHE A 1 92 ? 4.364 5.695 -8.276 1.00 79.88 92 PHE A C 1
ATOM 738 O O . PHE A 1 92 ? 5.061 5.314 -9.211 1.00 79.88 92 PHE A O 1
ATOM 745 N N . THR A 1 93 ? 3.034 5.561 -8.319 1.00 74.94 93 THR A N 1
ATOM 746 C CA . THR A 1 93 ? 2.372 4.997 -9.514 1.00 74.94 93 THR A CA 1
ATOM 747 C C . THR A 1 93 ? 2.571 5.859 -10.770 1.00 74.94 93 THR A C 1
ATOM 749 O O . THR A 1 93 ? 2.511 5.336 -11.886 1.00 74.94 93 THR A O 1
ATO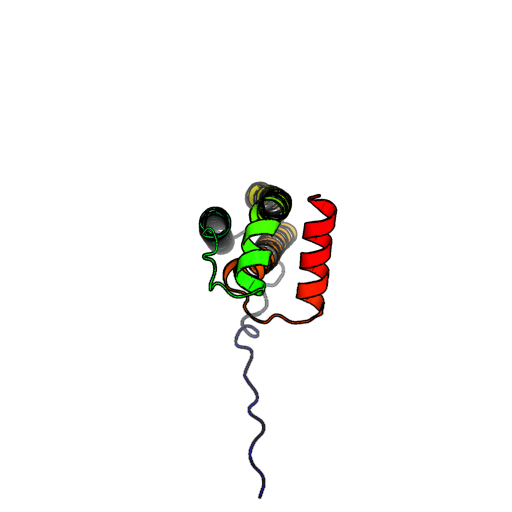M 752 N N . GLY A 1 94 ? 2.881 7.152 -10.601 1.00 78.94 94 GLY A N 1
ATOM 753 C CA . GLY A 1 94 ? 3.260 8.067 -11.680 1.00 78.94 94 GLY A CA 1
ATOM 754 C C . GLY A 1 94 ? 4.644 7.797 -12.283 1.00 78.94 94 GLY A C 1
ATOM 755 O O . GLY A 1 94 ? 4.890 8.184 -13.425 1.00 78.94 94 GLY A O 1
ATOM 756 N N . ASP A 1 95 ? 5.519 7.062 -11.589 1.00 87.62 95 ASP A N 1
ATOM 757 C CA . ASP A 1 95 ? 6.889 6.782 -12.043 1.00 87.62 95 ASP A CA 1
ATOM 758 C C . ASP A 1 95 ? 6.956 5.847 -13.264 1.00 87.62 95 ASP A C 1
ATOM 760 O O . ASP A 1 95 ? 8.007 5.732 -13.892 1.00 87.62 95 ASP A O 1
ATOM 764 N N . LYS A 1 96 ? 5.831 5.262 -13.704 1.00 90.12 96 LYS A N 1
ATOM 765 C CA . LYS A 1 96 ? 5.747 4.500 -14.966 1.00 90.12 96 LYS A CA 1
ATOM 766 C C . LYS A 1 96 ? 6.227 5.294 -16.187 1.00 90.12 96 LYS A C 1
ATOM 768 O O . LYS A 1 96 ? 6.667 4.713 -17.178 1.00 90.12 96 LYS A O 1
ATOM 773 N N . ILE A 1 97 ? 6.173 6.628 -16.126 1.00 89.12 97 ILE A N 1
ATOM 774 C CA . ILE A 1 97 ? 6.707 7.479 -17.193 1.00 89.12 97 ILE A CA 1
ATOM 775 C C . ILE A 1 97 ? 8.234 7.396 -17.292 1.00 89.12 97 ILE A C 1
ATOM 777 O O . ILE A 1 97 ? 8.762 7.464 -18.399 1.00 89.12 97 ILE A O 1
ATOM 781 N N . LYS A 1 98 ? 8.944 7.181 -16.176 1.00 91.75 98 LYS A N 1
ATOM 782 C CA . LYS A 1 98 ? 10.406 7.023 -16.154 1.00 91.75 98 LYS A CA 1
ATOM 783 C C . LYS A 1 98 ? 10.826 5.744 -16.873 1.00 91.75 98 LYS A C 1
ATOM 785 O O . LYS A 1 98 ? 11.750 5.775 -17.675 1.00 91.75 98 LYS A O 1
ATOM 790 N N . ILE A 1 99 ? 10.062 4.664 -16.694 1.00 92.06 99 ILE A N 1
ATOM 791 C CA . ILE A 1 99 ? 10.234 3.406 -17.435 1.00 92.06 99 ILE A CA 1
ATOM 792 C C . ILE A 1 99 ? 10.049 3.636 -18.939 1.00 92.06 99 ILE A C 1
ATOM 794 O O . ILE A 1 99 ? 10.903 3.269 -19.743 1.00 92.06 99 ILE A O 1
ATOM 798 N N . ARG A 1 100 ? 8.937 4.269 -19.337 1.00 91.88 100 ARG A N 1
ATOM 799 C CA . ARG A 1 100 ? 8.592 4.460 -20.758 1.00 91.88 100 ARG A CA 1
ATOM 800 C C . ARG A 1 100 ? 9.539 5.410 -21.494 1.00 91.88 100 ARG A C 1
ATOM 802 O O . ARG A 1 100 ? 9.695 5.283 -22.706 1.00 91.88 100 ARG A O 1
ATOM 809 N N . THR A 1 101 ? 10.155 6.346 -20.774 1.00 93.19 101 THR A N 1
ATOM 810 C CA . THR A 1 101 ? 11.076 7.352 -21.330 1.00 93.19 101 THR A CA 1
ATOM 811 C C . THR A 1 101 ? 12.552 6.968 -21.207 1.00 93.19 101 THR A C 1
ATOM 813 O O . THR A 1 101 ? 13.396 7.626 -21.819 1.00 93.19 101 THR A O 1
ATOM 816 N N . ALA A 1 102 ? 12.888 5.905 -20.466 1.00 92.38 102 ALA A N 1
ATOM 817 C CA . ALA A 1 102 ? 14.256 5.413 -20.363 1.00 92.38 102 ALA A CA 1
ATOM 818 C C . ALA A 1 102 ? 14.773 4.932 -21.729 1.00 92.38 102 ALA A C 1
ATOM 820 O O . ALA A 1 102 ? 14.125 4.145 -22.423 1.00 92.38 102 ALA A O 1
ATOM 821 N N . LYS A 1 103 ? 15.952 5.435 -22.110 1.00 89.06 103 LYS A N 1
ATOM 822 C CA . LYS A 1 103 ? 16.624 5.118 -23.381 1.00 89.06 103 LYS A CA 1
ATOM 823 C C . LYS A 1 103 ? 17.748 4.100 -23.209 1.00 89.06 103 LYS A C 1
ATOM 825 O O . LYS A 1 103 ? 17.982 3.297 -24.101 1.00 89.06 103 LYS A O 1
ATOM 830 N N . GLU A 1 104 ? 18.406 4.126 -22.055 1.00 92.81 104 GLU A N 1
ATOM 831 C CA . GLU A 1 104 ? 19.514 3.233 -21.725 1.00 92.81 104 GLU A CA 1
ATOM 832 C C . GLU A 1 104 ? 18.995 1.941 -21.078 1.00 92.81 104 GLU A C 1
ATOM 834 O O . GLU A 1 104 ? 18.183 2.018 -20.149 1.00 92.81 104 GLU A O 1
ATOM 839 N N . PRO A 1 105 ? 19.461 0.754 -21.504 1.00 90.56 105 PRO A N 1
ATOM 840 C CA . PRO A 1 105 ? 19.008 -0.522 -20.945 1.00 90.56 105 PRO A CA 1
ATOM 841 C C . PRO A 1 105 ? 19.274 -0.702 -19.444 1.00 90.56 105 PRO A C 1
ATOM 843 O O . PRO A 1 105 ? 18.451 -1.302 -18.751 1.00 90.56 105 PRO A O 1
ATOM 846 N N . SER A 1 106 ? 20.385 -0.177 -18.915 1.00 91.44 106 SER A N 1
ATOM 847 C CA . SER A 1 106 ? 20.672 -0.149 -17.470 1.00 91.44 106 SER A CA 1
ATOM 848 C C . SER A 1 106 ? 19.613 0.658 -16.721 1.00 91.44 106 SER A C 1
ATOM 850 O O . SER A 1 106 ? 18.890 0.104 -15.896 1.00 91.44 106 SER A O 1
ATOM 852 N N . LYS A 1 107 ? 19.428 1.921 -17.116 1.00 92.50 107 LYS A N 1
ATOM 853 C CA . LYS A 1 107 ? 18.423 2.815 -16.541 1.00 92.50 107 LYS A CA 1
ATOM 854 C C . LYS A 1 107 ? 17.014 2.242 -16.653 1.00 92.50 107 LYS A C 1
ATOM 856 O O . LYS A 1 107 ? 16.256 2.289 -15.697 1.00 92.50 107 LYS A O 1
ATOM 861 N N . PHE A 1 108 ? 16.657 1.656 -17.794 1.00 92.81 108 PHE A N 1
ATOM 862 C CA . PHE A 1 108 ? 15.357 1.013 -17.978 1.00 92.81 108 PHE A CA 1
ATOM 863 C C . PHE A 1 108 ? 15.118 -0.095 -16.944 1.00 92.81 108 PHE A C 1
ATOM 865 O O . PHE A 1 108 ? 14.055 -0.137 -16.327 1.00 92.81 108 PHE A O 1
ATOM 872 N N . ARG A 1 109 ? 16.106 -0.973 -16.719 1.00 92.81 109 ARG A N 1
ATOM 873 C CA . ARG A 1 109 ? 16.013 -2.040 -15.709 1.00 92.81 109 ARG A CA 1
ATOM 874 C C . ARG A 1 109 ? 15.876 -1.472 -14.299 1.00 92.81 109 ARG A C 1
ATOM 876 O O . ARG A 1 109 ? 15.027 -1.948 -13.547 1.00 92.81 109 ARG A O 1
ATOM 883 N N . ASP A 1 110 ? 16.651 -0.446 -13.967 1.00 93.69 110 ASP A N 1
ATOM 884 C CA . ASP A 1 110 ? 16.607 0.189 -12.649 1.00 93.69 110 ASP A CA 1
ATOM 885 C C . ASP A 1 110 ? 15.249 0.839 -12.376 1.00 93.69 110 ASP A C 1
ATOM 887 O O . ASP A 1 110 ? 14.672 0.626 -11.311 1.00 93.69 110 ASP A O 1
ATOM 891 N N . GLU A 1 111 ? 14.684 1.550 -13.354 1.00 94.94 111 GLU A N 1
ATOM 892 C CA . GLU A 1 111 ? 13.360 2.170 -13.232 1.00 94.94 111 GLU A CA 1
ATOM 893 C C . GLU A 1 111 ? 12.249 1.115 -13.089 1.00 94.94 111 GLU A C 1
ATOM 895 O O . GLU A 1 111 ? 11.348 1.273 -12.263 1.00 94.94 111 GLU A O 1
ATOM 900 N N . VAL A 1 112 ? 12.322 -0.001 -13.829 1.00 94.25 112 VAL A N 1
ATOM 901 C CA . VAL A 1 112 ? 11.367 -1.119 -13.689 1.00 94.25 112 VAL A CA 1
ATOM 902 C C . VAL A 1 112 ? 11.459 -1.748 -12.296 1.00 94.25 112 VAL A C 1
ATOM 904 O O . VAL A 1 112 ? 10.433 -1.975 -11.647 1.00 94.25 112 VAL A O 1
ATOM 907 N N . ASN A 1 113 ? 12.677 -1.999 -11.812 1.00 93.00 113 ASN A N 1
ATOM 908 C CA . ASN A 1 113 ? 12.914 -2.585 -10.493 1.00 93.00 113 ASN A CA 1
ATOM 909 C C . ASN A 1 113 ? 12.451 -1.652 -9.368 1.00 93.00 113 ASN A C 1
ATOM 911 O O . ASN A 1 113 ? 11.767 -2.094 -8.441 1.00 93.00 113 ASN A O 1
ATOM 9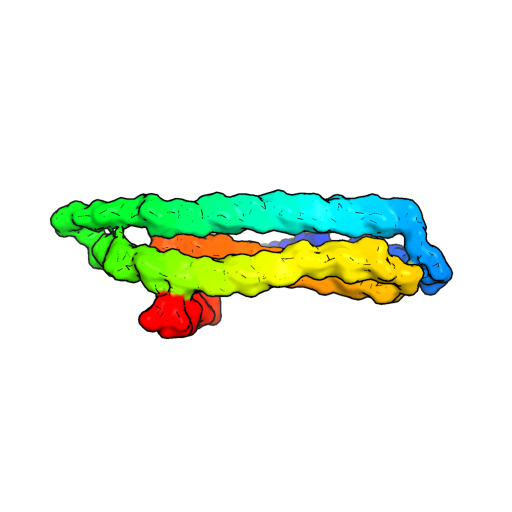15 N N . ALA A 1 114 ? 12.776 -0.362 -9.462 1.00 92.06 114 ALA A N 1
ATOM 916 C CA . ALA A 1 114 ? 12.364 0.648 -8.496 1.00 92.06 114 ALA A CA 1
ATOM 917 C C . ALA A 1 114 ? 10.837 0.773 -8.440 1.00 92.06 114 ALA A C 1
ATOM 919 O O . ALA A 1 114 ? 10.255 0.750 -7.354 1.00 92.06 114 ALA A O 1
ATOM 920 N N . TYR A 1 115 ? 10.177 0.831 -9.598 1.00 92.88 115 TYR A N 1
ATOM 921 C CA . TYR A 1 115 ? 8.721 0.897 -9.685 1.00 92.88 115 TYR A CA 1
ATOM 922 C C . TYR A 1 115 ? 8.049 -0.331 -9.057 1.00 92.88 115 TYR A C 1
ATOM 924 O O . TYR A 1 115 ? 7.162 -0.191 -8.213 1.00 92.88 115 TYR A O 1
ATOM 932 N N . SER A 1 116 ? 8.511 -1.536 -9.406 1.00 91.62 116 SER A N 1
ATOM 933 C CA . SER A 1 116 ? 7.986 -2.796 -8.864 1.00 91.62 116 SER A CA 1
ATOM 934 C C . SER A 1 116 ? 8.179 -2.906 -7.343 1.00 91.62 116 SER A C 1
ATOM 936 O O . SER A 1 116 ? 7.243 -3.236 -6.602 1.00 91.62 116 SER A O 1
ATOM 938 N N . SER A 1 117 ? 9.376 -2.560 -6.858 1.00 90.38 117 SER A N 1
ATOM 939 C CA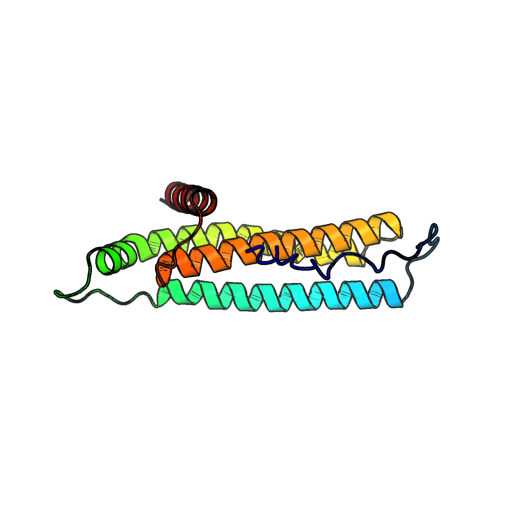 . SER A 1 117 ? 9.724 -2.580 -5.434 1.00 90.38 117 SER A CA 1
ATOM 940 C C . SER A 1 117 ? 8.875 -1.596 -4.627 1.00 90.38 117 SER A C 1
ATOM 942 O O . SER A 1 117 ? 8.252 -1.977 -3.631 1.00 90.38 117 SER A O 1
ATOM 944 N N . ASN A 1 118 ? 8.762 -0.349 -5.100 1.00 88.62 118 ASN A N 1
ATOM 945 C CA . ASN A 1 118 ? 7.922 0.663 -4.465 1.00 88.62 118 ASN A CA 1
ATOM 946 C C . ASN A 1 118 ? 6.459 0.218 -4.440 1.00 88.62 118 ASN A C 1
ATOM 948 O O . ASN A 1 118 ? 5.819 0.282 -3.390 1.00 88.62 118 ASN A O 1
ATOM 952 N N . CYS A 1 119 ? 5.945 -0.303 -5.555 1.00 91.25 119 CYS A N 1
ATOM 953 C CA . CYS A 1 119 ? 4.569 -0.773 -5.621 1.00 91.25 119 CYS A CA 1
ATOM 954 C C . CYS A 1 119 ? 4.270 -1.847 -4.571 1.00 91.25 119 CYS A C 1
ATOM 956 O O . CYS A 1 119 ? 3.306 -1.730 -3.813 1.00 91.25 119 CYS A O 1
ATOM 958 N N . THR A 1 120 ? 5.144 -2.851 -4.471 1.00 89.56 120 THR A N 1
ATOM 959 C CA . THR A 1 120 ? 5.000 -3.954 -3.514 1.00 89.56 120 THR A CA 1
ATOM 960 C C . THR A 1 120 ? 5.080 -3.459 -2.071 1.00 89.56 120 THR A C 1
ATOM 962 O O . THR A 1 120 ? 4.236 -3.818 -1.246 1.00 89.56 120 THR A O 1
ATOM 965 N N . ARG A 1 121 ? 6.057 -2.595 -1.758 1.00 85.38 121 ARG A N 1
ATOM 966 C CA . ARG A 1 121 ? 6.272 -2.078 -0.400 1.00 85.38 121 ARG A CA 1
ATOM 967 C C . ARG A 1 121 ? 5.087 -1.248 0.093 1.00 85.38 121 ARG A C 1
ATOM 969 O O . ARG A 1 121 ? 4.588 -1.486 1.192 1.00 85.38 121 ARG A O 1
ATOM 976 N N . PHE A 1 122 ? 4.627 -0.291 -0.715 1.00 88.69 122 PHE A N 1
ATOM 977 C CA . PHE A 1 122 ? 3.512 0.583 -0.340 1.00 88.69 122 PHE A CA 1
ATOM 978 C C . PHE A 1 122 ? 2.188 -0.180 -0.267 1.00 88.69 122 PHE A C 1
ATOM 980 O O . PHE A 1 122 ? 1.440 -0.012 0.698 1.00 88.69 122 PHE A O 1
ATOM 987 N N . ALA A 1 123 ? 1.917 -1.063 -1.233 1.00 92.25 123 ALA A N 1
ATOM 988 C CA . ALA A 1 123 ? 0.711 -1.879 -1.214 1.00 92.25 123 ALA A CA 1
ATOM 989 C C . ALA A 1 123 ? 0.658 -2.798 0.014 1.00 92.25 123 ALA A C 1
ATOM 991 O O . ALA A 1 123 ? -0.368 -2.849 0.691 1.00 92.25 123 ALA A O 1
ATOM 992 N N . GLY A 1 124 ? 1.766 -3.477 0.335 1.00 91.50 124 GLY A N 1
ATOM 993 C CA . GLY A 1 124 ? 1.860 -4.360 1.498 1.00 91.50 124 GLY A CA 1
ATOM 994 C C . GLY A 1 124 ? 1.540 -3.638 2.808 1.00 91.50 124 GLY A C 1
ATOM 995 O O . GLY A 1 124 ? 0.661 -4.080 3.548 1.00 91.50 124 GLY A O 1
ATOM 996 N N . GLY A 1 125 ? 2.181 -2.489 3.052 1.00 92.62 125 GLY A N 1
ATOM 997 C CA . GLY A 1 125 ? 1.954 -1.698 4.266 1.00 92.62 125 GLY A CA 1
ATOM 998 C C . GLY A 1 125 ? 0.515 -1.189 4.398 1.00 92.62 125 GLY A C 1
ATOM 999 O O . GLY A 1 125 ? -0.083 -1.295 5.466 1.00 92.62 125 GLY A O 1
ATOM 1000 N N . LEU A 1 126 ? -0.084 -0.698 3.307 1.00 95.12 126 LEU A N 1
ATOM 1001 C CA . LEU A 1 126 ? -1.464 -0.194 3.311 1.00 95.12 126 LEU A CA 1
ATOM 1002 C C . LEU A 1 126 ? -2.501 -1.301 3.545 1.00 95.12 126 LEU A C 1
ATOM 1004 O O . LEU A 1 126 ? -3.456 -1.100 4.297 1.00 95.12 126 LEU A O 1
ATOM 1008 N N . VAL A 1 127 ? -2.320 -2.478 2.939 1.00 94.38 127 VAL A N 1
ATOM 1009 C CA . VAL A 1 127 ? -3.215 -3.628 3.160 1.00 94.38 127 VAL A CA 1
ATOM 1010 C C . VAL A 1 127 ? -3.110 -4.123 4.601 1.00 94.38 127 VAL A C 1
ATOM 1012 O O . VAL A 1 127 ? -4.137 -4.340 5.248 1.00 94.38 127 VAL A O 1
ATOM 1015 N N . GLN A 1 128 ? -1.889 -4.257 5.126 1.00 93.94 128 GLN A N 1
ATOM 1016 C CA . GLN A 1 128 ? -1.661 -4.649 6.518 1.00 93.94 128 GLN A CA 1
ATOM 1017 C C . GLN A 1 128 ? -2.261 -3.643 7.502 1.00 93.94 128 GLN A C 1
ATOM 1019 O O . GLN A 1 128 ? -2.881 -4.056 8.482 1.00 93.94 128 GLN A O 1
ATOM 1024 N N . PHE A 1 129 ? -2.151 -2.343 7.217 1.00 95.19 129 PHE A N 1
ATOM 1025 C CA . PHE A 1 129 ? -2.769 -1.300 8.029 1.00 95.19 129 PHE A CA 1
ATOM 1026 C C . PHE A 1 129 ? -4.293 -1.453 8.093 1.00 95.19 129 PHE A C 1
ATOM 1028 O O . PHE A 1 129 ? -4.862 -1.443 9.183 1.00 95.19 129 PHE A O 1
ATOM 1035 N N . VAL A 1 130 ? -4.964 -1.652 6.951 1.00 94.00 130 VAL A N 1
ATOM 1036 C CA . VAL A 1 130 ? -6.421 -1.878 6.910 1.00 94.00 130 VAL A CA 1
ATOM 1037 C C . VAL A 1 130 ? -6.805 -3.132 7.695 1.00 94.00 130 VAL A C 1
ATOM 1039 O O . VAL A 1 130 ? -7.762 -3.114 8.469 1.00 94.00 130 VAL A O 1
ATOM 1042 N N . ASP A 1 131 ? -6.075 -4.229 7.519 1.00 91.75 131 ASP A N 1
ATOM 1043 C CA . ASP A 1 131 ? -6.352 -5.483 8.218 1.00 91.75 131 ASP A CA 1
ATOM 1044 C C . ASP A 1 131 ? -6.152 -5.368 9.734 1.00 91.75 131 ASP A C 1
ATOM 1046 O O . ASP A 1 131 ? -6.943 -5.911 10.513 1.00 91.75 131 ASP A O 1
ATOM 1050 N N . TRP A 1 132 ? -5.139 -4.625 10.162 1.00 91.56 132 TRP A N 1
ATOM 1051 C CA . TRP A 1 132 ? -4.909 -4.316 11.565 1.00 91.56 132 TRP A CA 1
ATOM 1052 C C . TRP A 1 132 ? -6.008 -3.402 12.131 1.00 91.56 132 TRP A C 1
ATOM 1054 O O . TRP A 1 132 ? -6.626 -3.740 13.141 1.00 91.56 132 TRP A O 1
ATOM 1064 N N . ALA A 1 133 ? -6.325 -2.300 11.448 1.00 90.19 133 ALA A N 1
ATOM 1065 C CA . ALA A 1 133 ? -7.296 -1.303 11.899 1.00 90.19 133 ALA A CA 1
ATOM 1066 C C . ALA A 1 133 ? -8.745 -1.827 11.904 1.00 90.19 133 ALA A C 1
ATOM 1068 O O . ALA A 1 133 ? -9.513 -1.555 12.827 1.00 90.19 133 ALA A O 1
ATOM 1069 N N . VAL A 1 134 ? -9.137 -2.595 10.882 1.00 86.75 134 VAL A N 1
ATOM 1070 C CA . VAL A 1 134 ? -10.519 -3.069 10.698 1.00 86.75 134 VAL A CA 1
ATOM 1071 C C . VAL A 1 134 ? -10.713 -4.458 11.292 1.00 86.75 134 VAL A C 1
ATOM 1073 O O . VAL A 1 134 ? -11.609 -4.662 12.111 1.00 86.75 134 VAL A O 1
ATOM 1076 N N . ALA A 1 135 ? -9.896 -5.426 10.870 1.00 78.25 135 ALA A N 1
ATOM 1077 C CA . ALA A 1 135 ? -10.057 -6.826 11.260 1.00 78.25 135 ALA A CA 1
ATOM 1078 C C . ALA A 1 135 ? -9.326 -7.160 12.567 1.00 78.25 135 ALA A C 1
ATOM 1080 O O . ALA A 1 135 ? -9.531 -8.236 13.129 1.00 78.25 135 ALA A O 1
ATOM 1081 N N . GLY A 1 136 ? -8.492 -6.248 13.079 1.00 79.75 136 GLY A N 1
ATOM 1082 C CA . GLY A 1 136 ? -7.756 -6.470 14.312 1.00 79.75 136 GLY A CA 1
ATOM 1083 C C . GLY A 1 136 ? -6.771 -7.628 14.209 1.00 79.75 136 GLY A C 1
ATOM 1084 O O . GLY A 1 136 ? -6.496 -8.240 15.247 1.00 79.75 136 GLY A O 1
ATOM 1085 N N . LYS A 1 137 ? -6.305 -7.956 12.994 1.00 81.25 137 LYS A N 1
ATOM 1086 C CA . LYS A 1 137 ? -5.367 -9.057 12.776 1.00 81.25 137 LYS A CA 1
ATOM 1087 C C . LYS A 1 137 ? -4.070 -8.788 13.549 1.00 81.25 137 LYS A C 1
ATOM 1089 O O . LYS A 1 137 ? -3.627 -7.638 13.591 1.00 81.25 137 LYS A O 1
ATOM 1094 N N . PRO A 1 138 ? -3.479 -9.816 14.180 1.00 80.88 138 PRO A N 1
ATOM 1095 C CA . PRO A 1 138 ? -2.176 -9.669 14.804 1.00 80.88 138 PRO A CA 1
ATOM 1096 C C . PRO A 1 138 ? -1.138 -9.322 13.735 1.00 80.88 138 PRO A C 1
ATOM 1098 O O . PRO A 1 138 ? -1.158 -9.875 12.635 1.00 80.88 138 PRO A O 1
ATOM 1101 N N . ILE A 1 139 ? -0.247 -8.405 14.083 1.00 87.81 139 ILE A N 1
ATOM 1102 C CA . ILE A 1 139 ? 0.889 -7.981 13.268 1.00 87.81 139 ILE A CA 1
ATOM 1103 C C . ILE A 1 139 ? 2.140 -8.010 14.141 1.00 87.81 139 ILE A C 1
ATOM 1105 O O . ILE A 1 139 ? 2.051 -8.083 15.370 1.00 87.81 139 ILE A O 1
ATOM 1109 N N . ASP A 1 140 ? 3.308 -7.986 13.514 1.00 92.31 140 ASP A N 1
ATOM 1110 C CA . ASP A 1 140 ? 4.555 -7.841 14.246 1.00 92.31 140 ASP A CA 1
ATOM 1111 C C . ASP A 1 140 ? 4.654 -6.449 14.901 1.00 92.31 140 ASP A C 1
ATOM 1113 O O . ASP A 1 140 ? 4.000 -5.483 14.496 1.00 92.31 140 ASP A O 1
ATOM 1117 N N . LYS A 1 141 ? 5.497 -6.346 15.932 1.00 92.25 141 LYS A N 1
ATOM 1118 C CA . LYS A 1 141 ? 5.634 -5.117 16.725 1.00 92.25 141 LYS A CA 1
ATOM 1119 C C . LYS A 1 141 ? 6.168 -3.932 15.919 1.00 92.25 141 LYS A C 1
ATOM 1121 O O . LYS A 1 141 ? 5.865 -2.798 16.273 1.00 92.25 141 LYS A O 1
ATOM 1126 N N . ILE A 1 142 ? 6.972 -4.169 14.881 1.00 91.94 142 ILE A N 1
ATOM 1127 C CA . ILE A 1 142 ? 7.547 -3.089 14.072 1.00 91.94 142 ILE A CA 1
ATOM 1128 C C . ILE A 1 142 ? 6.431 -2.451 13.249 1.00 91.94 142 ILE A C 1
ATOM 1130 O O . ILE A 1 142 ? 6.240 -1.238 13.320 1.00 91.94 142 ILE A O 1
ATOM 1134 N N . SER A 1 143 ? 5.640 -3.271 12.554 1.00 92.62 143 SER A N 1
ATOM 1135 C CA . SER A 1 143 ? 4.457 -2.813 11.820 1.00 92.62 143 SER A CA 1
ATOM 1136 C C . SER A 1 143 ? 3.466 -2.090 12.735 1.00 92.62 143 SER A C 1
ATOM 1138 O O . SER A 1 143 ? 2.943 -1.039 12.371 1.00 92.62 143 SER A O 1
ATOM 1140 N N . GLU A 1 144 ? 3.242 -2.597 13.953 1.00 92.06 144 GLU A N 1
ATOM 1141 C CA . GLU A 1 144 ? 2.346 -1.945 14.915 1.00 92.06 144 GLU A CA 1
ATOM 1142 C C . GLU A 1 144 ? 2.831 -0.548 15.319 1.00 92.06 144 GLU A C 1
ATOM 1144 O O . GLU A 1 144 ? 2.025 0.382 15.376 1.00 92.06 144 GLU A O 1
ATOM 1149 N N . THR A 1 145 ? 4.130 -0.385 15.577 1.00 94.81 145 THR A N 1
ATOM 1150 C CA . THR A 1 145 ? 4.724 0.926 15.869 1.00 94.81 145 THR A CA 1
ATOM 1151 C C . THR A 1 145 ? 4.543 1.877 14.691 1.00 94.81 145 THR A C 1
ATOM 1153 O O . THR A 1 145 ? 3.990 2.956 14.872 1.00 94.81 145 THR A O 1
ATOM 1156 N N . ILE A 1 146 ? 4.879 1.438 13.473 1.00 94.19 146 ILE A N 1
ATOM 1157 C CA . ILE A 1 146 ? 4.720 2.245 12.253 1.00 94.19 146 ILE A CA 1
ATOM 1158 C C . ILE A 1 146 ? 3.267 2.711 12.087 1.00 94.19 146 ILE A C 1
ATOM 1160 O O . ILE A 1 146 ? 3.006 3.878 11.806 1.00 94.19 146 ILE A O 1
ATOM 1164 N N . PHE A 1 147 ? 2.295 1.822 12.287 1.00 94.56 147 PHE A N 1
ATOM 1165 C CA . PHE A 1 147 ? 0.881 2.169 12.137 1.00 94.56 147 PHE A CA 1
ATOM 1166 C C . PHE A 1 147 ? 0.387 3.118 13.228 1.00 94.56 147 PHE A C 1
ATOM 1168 O O . PHE A 1 147 ? -0.469 3.964 12.961 1.00 94.56 147 PHE A O 1
ATOM 1175 N N . LYS A 1 148 ? 0.923 3.017 14.448 1.00 93.38 148 LYS A N 1
ATOM 1176 C CA . LYS A 1 148 ? 0.657 3.997 15.508 1.00 93.38 148 LYS A CA 1
ATOM 1177 C C . LYS A 1 148 ? 1.239 5.362 15.168 1.00 93.38 148 LYS A C 1
ATOM 1179 O O . LYS A 1 148 ? 0.534 6.349 15.363 1.00 93.38 148 LYS A O 1
ATOM 1184 N N . ASP A 1 149 ? 2.434 5.415 14.596 1.00 95.56 149 ASP A N 1
ATOM 1185 C CA . ASP A 1 149 ? 3.039 6.667 14.138 1.00 95.56 149 ASP A CA 1
ATOM 1186 C C . ASP A 1 149 ? 2.197 7.305 13.027 1.00 95.56 149 ASP A C 1
ATOM 1188 O O . ASP A 1 149 ? 1.862 8.486 13.104 1.00 95.56 149 ASP A O 1
ATOM 1192 N N . TRP A 1 150 ? 1.708 6.506 12.071 1.00 95.50 150 TRP A N 1
ATOM 1193 C CA . TRP A 1 150 ? 0.776 6.989 11.043 1.00 95.50 150 TRP A CA 1
ATOM 1194 C C . TRP A 1 150 ? -0.502 7.582 11.641 1.00 95.50 150 TRP A C 1
ATOM 1196 O O . TRP A 1 150 ? -1.023 8.575 11.138 1.00 95.50 150 TRP A O 1
ATOM 1206 N N . MET A 1 151 ? -1.030 6.985 12.713 1.00 94.44 151 MET A N 1
ATOM 1207 C CA . MET A 1 151 ? -2.187 7.544 13.413 1.00 94.44 151 MET A CA 1
ATOM 1208 C C . MET A 1 151 ? -1.869 8.837 14.165 1.00 94.44 151 MET A C 1
ATOM 1210 O O . MET A 1 151 ? -2.774 9.647 14.340 1.00 94.44 151 MET A O 1
ATOM 1214 N N . ILE A 1 152 ? -0.644 9.014 14.663 1.00 95.25 152 ILE A N 1
ATOM 1215 C CA . ILE A 1 152 ? -0.217 10.239 15.351 1.00 95.25 152 ILE A CA 1
ATOM 1216 C C . ILE A 1 152 ? -0.110 11.383 14.345 1.00 95.25 152 ILE A C 1
ATOM 1218 O O . ILE A 1 152 ? -0.674 12.443 14.584 1.00 95.25 152 ILE A O 1
ATOM 1222 N N . GLU A 1 153 ? 0.527 11.145 13.200 1.00 92.00 153 GLU A N 1
ATOM 1223 C CA . GLU A 1 153 ? 0.647 12.129 12.116 1.00 92.00 153 GLU A CA 1
ATOM 1224 C C . GLU A 1 153 ? -0.710 12.565 11.534 1.00 92.00 153 GLU A C 1
ATOM 1226 O O . GLU A 1 153 ? -0.831 13.644 10.962 1.00 92.00 153 GLU A O 1
ATOM 1231 N N . ALA A 1 154 ? -1.735 11.718 11.654 1.00 91.75 154 ALA A N 1
ATOM 1232 C CA . ALA A 1 154 ? -3.068 11.955 11.105 1.00 91.75 154 ALA A CA 1
ATOM 1233 C C . ALA A 1 154 ? -4.037 12.701 12.049 1.00 91.75 154 ALA A C 1
ATOM 1235 O O . ALA A 1 154 ? -5.191 12.946 11.661 1.00 91.75 154 ALA A O 1
ATOM 1236 N N . LYS A 1 155 ? -3.617 12.991 13.286 1.00 85.56 155 LYS A N 1
ATOM 1237 C CA . LYS A 1 155 ? -4.421 13.680 14.308 1.00 85.56 155 LYS A CA 1
ATOM 1238 C C . LYS A 1 155 ? -4.266 15.187 14.214 1.00 85.56 155 LYS A C 1
ATOM 1240 O O . LYS A 1 155 ? -5.337 15.836 14.193 1.00 85.56 155 LYS A O 1
#

Radius of gyration: 20.57 Å; chains: 1; bounding box: 49×53×52 Å